Protein AF-A0A241XE44-F1 (afdb_monomer)

Mean predicted aligned error: 2.57 Å

Structure (mmCIF, N/CA/C/O backbone):
data_AF-A0A241XE44-F1
#
_entry.id   AF-A0A241XE44-F1
#
loop_
_atom_site.group_PDB
_atom_site.id
_atom_site.type_symbol
_atom_site.label_atom_id
_atom_site.label_alt_id
_atom_site.label_comp_id
_atom_site.label_asym_id
_atom_site.label_entity_id
_atom_site.label_seq_id
_atom_site.pdbx_PDB_ins_code
_atom_site.Cartn_x
_atom_site.Cartn_y
_atom_site.Cartn_z
_atom_site.occupancy
_atom_site.B_iso_or_equiv
_atom_site.auth_seq_id
_atom_site.auth_comp_id
_atom_site.auth_asym_id
_atom_site.auth_atom_id
_atom_site.pdbx_PDB_model_num
ATOM 1 N N . MET A 1 1 ? 8.774 -11.063 -5.201 1.00 90.69 1 MET A N 1
ATOM 2 C CA . MET A 1 1 ? 9.054 -9.747 -4.585 1.00 90.69 1 MET A CA 1
ATOM 3 C C . MET A 1 1 ? 8.080 -9.528 -3.440 1.00 90.69 1 MET A C 1
ATOM 5 O O . MET A 1 1 ? 6.896 -9.813 -3.606 1.00 90.69 1 MET A O 1
ATOM 9 N N . THR A 1 2 ? 8.557 -9.069 -2.284 1.00 95.88 2 THR A N 1
ATOM 10 C CA . THR A 1 2 ? 7.687 -8.692 -1.159 1.00 95.88 2 THR A CA 1
ATOM 11 C C . THR A 1 2 ? 7.229 -7.231 -1.287 1.00 95.88 2 THR A C 1
ATOM 13 O O . THR A 1 2 ? 7.924 -6.427 -1.911 1.00 95.88 2 THR A O 1
ATOM 16 N N . PRO A 1 3 ? 6.101 -6.838 -0.667 1.00 97.19 3 PRO A N 1
ATOM 17 C CA . PRO A 1 3 ? 5.688 -5.438 -0.570 1.00 97.19 3 PRO A CA 1
ATOM 18 C C . PRO A 1 3 ? 6.765 -4.525 0.030 1.00 97.19 3 PRO A C 1
ATOM 20 O O . PRO A 1 3 ? 6.902 -3.383 -0.390 1.00 97.19 3 PRO A O 1
ATOM 23 N N . GLN A 1 4 ? 7.559 -5.030 0.984 1.00 98.00 4 GLN A N 1
ATOM 24 C CA . GLN A 1 4 ? 8.669 -4.275 1.571 1.00 98.00 4 GLN A CA 1
ATOM 25 C C . GLN A 1 4 ? 9.759 -3.978 0.536 1.00 98.00 4 GLN A C 1
ATOM 27 O O . GLN A 1 4 ? 10.198 -2.838 0.441 1.00 98.00 4 GLN A O 1
ATOM 32 N N . GLN A 1 5 ? 10.164 -4.980 -0.251 1.00 97.44 5 GLN A N 1
ATOM 33 C CA . GLN A 1 5 ? 11.144 -4.798 -1.325 1.00 97.44 5 GLN A CA 1
ATOM 34 C C . GLN A 1 5 ? 10.646 -3.796 -2.367 1.00 97.44 5 GLN A C 1
ATOM 36 O O . GLN A 1 5 ? 11.376 -2.879 -2.717 1.00 97.44 5 GLN A O 1
ATOM 41 N N . LEU A 1 6 ? 9.386 -3.921 -2.793 1.00 97.38 6 LEU A N 1
ATOM 42 C CA . LEU A 1 6 ? 8.779 -2.995 -3.748 1.00 97.38 6 LEU A CA 1
ATOM 43 C C . LEU A 1 6 ? 8.762 -1.547 -3.232 1.00 97.38 6 LEU A C 1
ATOM 45 O O . LEU A 1 6 ? 9.022 -0.612 -3.984 1.00 97.38 6 LEU A O 1
ATOM 49 N N . THR A 1 7 ? 8.459 -1.350 -1.949 1.00 98.38 7 THR A N 1
ATOM 50 C CA . THR A 1 7 ? 8.463 -0.019 -1.334 1.00 98.38 7 THR A CA 1
ATOM 51 C C . THR A 1 7 ? 9.850 0.607 -1.323 1.00 98.38 7 THR A C 1
ATOM 53 O O . THR A 1 7 ? 9.974 1.782 -1.661 1.00 98.38 7 THR A O 1
ATOM 56 N N . GLU A 1 8 ? 10.885 -0.146 -0.944 1.00 98.06 8 GLU A N 1
ATOM 57 C CA . GLU A 1 8 ? 12.253 0.384 -0.944 1.00 98.06 8 GLU A CA 1
ATOM 58 C C . GLU A 1 8 ? 12.763 0.632 -2.371 1.00 98.06 8 GLU A C 1
ATOM 60 O O . GLU A 1 8 ? 13.385 1.664 -2.604 1.00 98.06 8 GLU A O 1
ATOM 65 N N . GLU A 1 9 ? 12.414 -0.227 -3.335 1.00 97.38 9 GLU A N 1
ATOM 66 C CA . GLU A 1 9 ? 12.707 -0.013 -4.759 1.00 97.38 9 GLU A CA 1
ATOM 67 C C . GLU A 1 9 ? 12.075 1.290 -5.268 1.00 97.38 9 GLU A C 1
ATOM 69 O O . GLU A 1 9 ? 12.746 2.114 -5.882 1.00 97.38 9 GLU A O 1
ATOM 74 N N . TYR A 1 10 ? 10.796 1.533 -4.953 1.00 98.06 10 TYR A N 1
ATOM 75 C CA . TYR A 1 10 ? 10.114 2.772 -5.332 1.00 98.06 10 TYR A CA 1
ATOM 76 C C . TYR A 1 10 ? 10.751 4.011 -4.685 1.00 98.06 10 TYR A C 1
ATOM 78 O O . TYR A 1 10 ? 10.945 5.024 -5.357 1.00 98.06 10 TYR A O 1
ATOM 86 N N . ILE A 1 11 ? 11.081 3.934 -3.388 1.00 98.38 11 ILE A N 1
ATOM 87 C CA . ILE A 1 11 ? 11.753 5.014 -2.647 1.00 98.38 11 ILE A CA 1
ATOM 88 C C . ILE A 1 11 ? 13.106 5.344 -3.278 1.00 98.38 11 ILE A C 1
ATOM 90 O O . ILE A 1 11 ? 13.406 6.524 -3.451 1.00 98.38 11 ILE A O 1
ATOM 94 N N . PHE A 1 12 ? 13.888 4.318 -3.621 1.00 97.44 12 PHE A N 1
ATOM 95 C CA . PHE A 1 12 ? 15.193 4.460 -4.256 1.00 97.44 12 PHE A CA 1
ATOM 96 C C . PHE A 1 12 ? 15.074 5.064 -5.659 1.00 97.44 12 PHE A C 1
ATOM 98 O O . PHE A 1 12 ? 15.700 6.082 -5.938 1.00 97.44 12 PHE A O 1
ATOM 105 N N . ALA A 1 13 ? 14.215 4.499 -6.512 1.00 97.25 13 ALA A N 1
ATOM 106 C CA . ALA A 1 13 ? 14.045 4.940 -7.895 1.00 97.25 13 ALA A CA 1
ATOM 107 C C . ALA A 1 13 ? 13.574 6.401 -8.021 1.00 97.25 13 ALA A C 1
ATOM 109 O O . ALA A 1 13 ? 13.870 7.059 -9.015 1.00 97.25 13 ALA A O 1
ATOM 110 N N . HIS A 1 14 ? 12.850 6.913 -7.022 1.00 96.88 14 HIS A N 1
ATOM 111 C CA . HIS A 1 14 ? 12.293 8.270 -7.025 1.00 96.88 14 HIS A CA 1
ATOM 112 C C . HIS A 1 14 ? 13.022 9.243 -6.087 1.00 96.88 14 HIS A C 1
ATOM 114 O O . HIS A 1 14 ? 12.541 10.363 -5.911 1.00 96.88 14 HIS A O 1
ATOM 120 N N . ASP A 1 15 ? 14.126 8.819 -5.460 1.00 96.00 15 ASP A N 1
ATOM 121 C CA . ASP A 1 15 ? 14.904 9.602 -4.488 1.00 96.00 15 ASP A CA 1
ATOM 122 C C . ASP A 1 15 ? 14.019 10.317 -3.442 1.00 96.00 15 ASP A C 1
ATOM 124 O O . ASP A 1 15 ? 14.076 11.530 -3.212 1.00 96.00 15 ASP A O 1
ATOM 128 N N . LEU A 1 16 ? 13.085 9.568 -2.836 1.00 96.25 16 LEU A N 1
ATOM 129 C CA . LEU A 1 16 ? 12.117 10.174 -1.925 1.00 96.25 16 LEU A CA 1
ATOM 130 C C . LEU A 1 16 ? 12.786 10.648 -0.635 1.00 96.25 16 LEU A C 1
ATOM 132 O O . LEU A 1 16 ? 13.391 9.870 0.101 1.00 96.25 16 LEU A O 1
ATOM 136 N N . ARG A 1 17 ? 12.515 11.904 -0.257 1.00 96.81 17 ARG A N 1
ATOM 137 C CA . ARG A 1 17 ?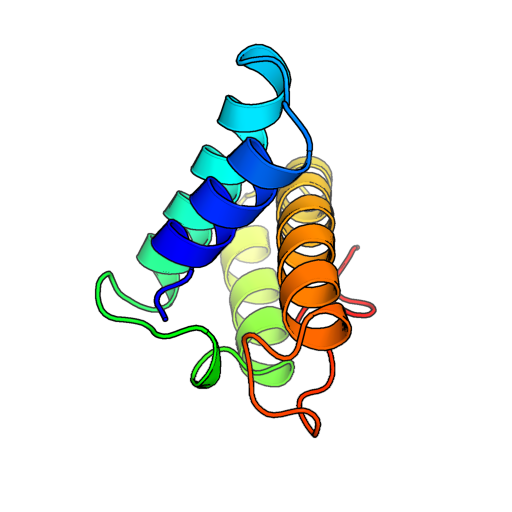 12.869 12.424 1.072 1.00 96.81 17 ARG A CA 1
ATOM 138 C C . ARG A 1 17 ? 12.366 11.501 2.188 1.00 96.81 17 ARG A C 1
ATOM 140 O O . ARG A 1 17 ? 11.229 11.018 2.155 1.00 96.81 17 ARG A O 1
ATOM 147 N N . GLU A 1 18 ? 13.153 11.387 3.253 1.00 96.62 18 GLU A N 1
ATOM 148 C CA . GLU A 1 18 ? 12.867 10.482 4.374 1.00 96.62 18 GLU A CA 1
ATOM 149 C C . GLU A 1 18 ? 11.486 10.729 5.016 1.00 96.62 18 GLU A C 1
ATOM 151 O O . GLU A 1 18 ? 10.782 9.794 5.395 1.00 96.62 18 GLU A O 1
ATOM 156 N N . ALA A 1 19 ? 11.029 11.985 5.073 1.00 96.31 19 ALA A N 1
ATOM 157 C CA . ALA A 1 19 ? 9.695 12.316 5.580 1.00 96.31 19 ALA A CA 1
ATOM 158 C C . ALA A 1 19 ? 8.559 11.660 4.769 1.00 96.31 19 ALA A C 1
ATOM 160 O O . ALA A 1 19 ? 7.566 11.222 5.348 1.00 96.31 19 ALA A O 1
ATOM 161 N N . SER A 1 20 ? 8.707 11.574 3.444 1.00 95.38 20 SER A N 1
ATOM 162 C CA . SER A 1 20 ? 7.735 10.919 2.563 1.00 95.38 20 SER A CA 1
ATOM 163 C C . SER A 1 20 ? 7.882 9.397 2.633 1.00 95.38 20 SER A C 1
ATOM 165 O O . SER A 1 20 ? 6.884 8.687 2.770 1.00 95.38 20 SER A O 1
ATOM 167 N N . ALA A 1 21 ? 9.123 8.896 2.618 1.00 98.25 21 ALA A N 1
ATOM 168 C CA . ALA A 1 21 ? 9.438 7.470 2.704 1.00 98.25 21 ALA A CA 1
ATOM 169 C C . ALA A 1 21 ? 8.825 6.805 3.951 1.00 98.25 21 ALA A C 1
ATOM 171 O O . ALA A 1 21 ? 8.267 5.708 3.869 1.00 98.25 21 ALA A O 1
ATOM 172 N N . LYS A 1 22 ? 8.816 7.501 5.097 1.00 98.31 22 LYS A N 1
ATOM 173 C CA . LYS A 1 22 ? 8.171 7.025 6.335 1.00 98.31 22 LYS A CA 1
ATOM 174 C C . LYS A 1 22 ? 6.703 6.642 6.150 1.00 98.31 22 LYS A C 1
ATOM 176 O O . LYS A 1 22 ? 6.258 5.660 6.744 1.00 98.31 22 LYS A O 1
ATOM 181 N N . ILE A 1 23 ? 5.949 7.376 5.331 1.00 97.75 23 ILE A N 1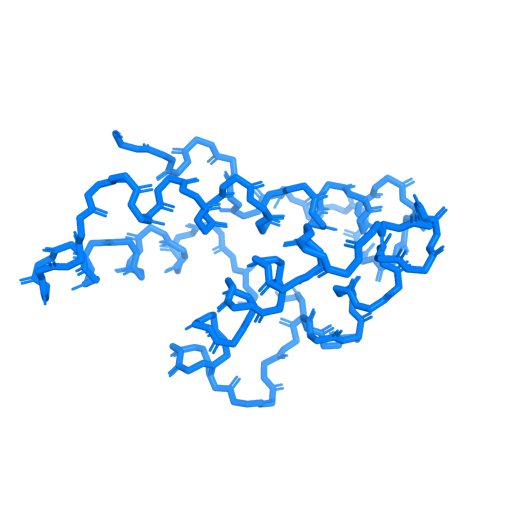
ATOM 182 C CA . ILE A 1 23 ? 4.520 7.107 5.119 1.00 97.75 23 ILE A CA 1
ATOM 183 C C . ILE A 1 23 ? 4.334 5.861 4.242 1.00 97.75 23 ILE A C 1
ATOM 185 O O . ILE A 1 23 ? 3.508 5.008 4.573 1.00 97.75 23 ILE A O 1
ATOM 189 N N . TYR A 1 24 ? 5.147 5.702 3.192 1.00 98.56 24 TYR A N 1
ATOM 190 C CA . TYR A 1 24 ? 5.172 4.485 2.370 1.00 98.56 24 TYR A CA 1
ATOM 191 C C . TYR A 1 24 ? 5.512 3.241 3.202 1.00 98.56 24 TYR A C 1
ATOM 193 O O . TYR A 1 24 ? 4.785 2.243 3.164 1.00 98.56 24 TYR A O 1
ATOM 201 N N . ARG A 1 25 ? 6.560 3.318 4.031 1.00 98.62 25 ARG A N 1
ATOM 202 C CA . ARG A 1 25 ? 6.955 2.235 4.946 1.00 98.62 25 ARG A CA 1
ATOM 203 C C . ARG A 1 25 ? 5.858 1.919 5.963 1.00 98.62 25 ARG A C 1
ATOM 205 O O . ARG A 1 25 ? 5.561 0.751 6.200 1.00 98.62 25 ARG A O 1
ATOM 212 N N . ALA A 1 26 ? 5.201 2.934 6.526 1.00 98.44 26 ALA A N 1
ATOM 213 C CA . ALA A 1 26 ? 4.093 2.736 7.461 1.00 98.44 26 ALA A CA 1
ATOM 214 C C . ALA A 1 26 ? 2.886 2.043 6.804 1.00 98.44 26 ALA A C 1
ATOM 216 O O . ALA A 1 26 ? 2.331 1.108 7.386 1.00 98.44 26 ALA A O 1
ATOM 217 N N . ALA A 1 27 ? 2.506 2.454 5.590 1.00 98.38 27 ALA A N 1
ATOM 218 C CA . ALA A 1 27 ? 1.431 1.815 4.832 1.00 98.38 27 ALA A CA 1
ATOM 219 C C . ALA A 1 27 ? 1.765 0.348 4.501 1.00 98.38 27 ALA A C 1
ATOM 221 O O . ALA A 1 27 ? 0.932 -0.539 4.689 1.00 98.38 27 ALA A O 1
ATOM 222 N N . THR A 1 28 ? 3.008 0.081 4.097 1.00 98.62 28 THR A N 1
ATOM 223 C CA . THR A 1 28 ? 3.513 -1.271 3.797 1.00 98.62 28 THR A CA 1
ATOM 224 C C . THR A 1 28 ? 3.530 -2.159 5.036 1.00 98.62 28 THR A C 1
ATOM 226 O O . THR A 1 28 ? 3.070 -3.298 5.002 1.00 98.62 28 THR A O 1
ATOM 229 N N . LYS A 1 29 ? 3.974 -1.624 6.177 1.00 98.56 29 LYS A N 1
ATOM 230 C CA . LYS A 1 29 ? 3.938 -2.330 7.460 1.00 98.56 29 LYS A CA 1
ATOM 231 C C . LYS A 1 29 ? 2.509 -2.685 7.872 1.00 98.56 29 LYS A C 1
ATOM 233 O O . LYS A 1 29 ? 2.272 -3.783 8.372 1.00 98.56 29 LYS A O 1
ATOM 238 N N . ALA A 1 30 ? 1.553 -1.778 7.667 1.00 98.25 30 ALA A N 1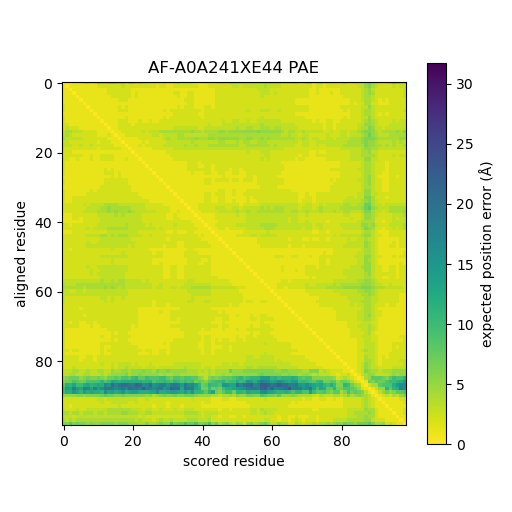
AT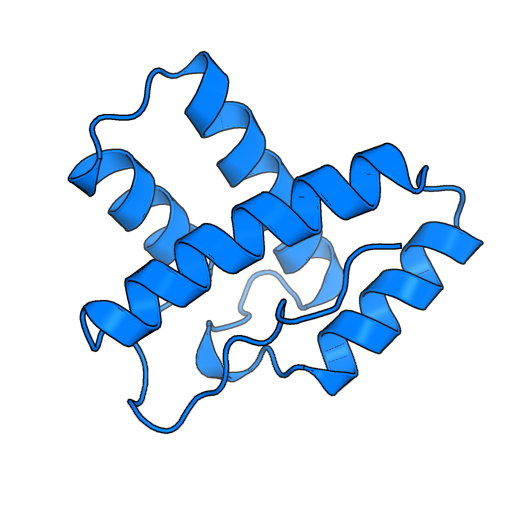OM 239 C CA . ALA A 1 30 ? 0.144 -2.047 7.943 1.00 98.25 30 ALA A CA 1
ATOM 240 C C . ALA A 1 30 ? -0.414 -3.160 7.038 1.00 98.25 30 ALA A C 1
ATOM 242 O O . ALA A 1 30 ? -1.148 -4.020 7.526 1.00 98.25 30 ALA A O 1
ATOM 243 N N . LEU A 1 31 ? -0.017 -3.178 5.761 1.00 98.50 31 LEU A N 1
ATOM 244 C CA . LEU A 1 31 ? -0.351 -4.241 4.813 1.00 98.50 31 LEU A CA 1
ATOM 245 C C . LEU A 1 31 ? 0.196 -5.591 5.283 1.00 98.50 31 LEU A C 1
ATOM 247 O O . LEU A 1 31 ? -0.572 -6.534 5.443 1.00 98.50 31 LEU A O 1
ATOM 251 N N . LEU A 1 32 ? 1.491 -5.684 5.588 1.00 98.25 32 LEU A N 1
ATOM 252 C CA . LEU A 1 32 ? 2.119 -6.938 6.026 1.00 98.25 32 LEU A CA 1
ATOM 253 C C . LEU A 1 32 ? 1.579 -7.427 7.376 1.00 98.25 32 LEU A C 1
ATOM 255 O O . LEU A 1 32 ? 1.482 -8.627 7.608 1.00 98.25 32 LEU A O 1
ATOM 259 N N . LYS A 1 33 ? 1.144 -6.521 8.259 1.00 98.00 33 LYS A N 1
ATOM 260 C CA . LYS A 1 33 ? 0.430 -6.905 9.487 1.00 98.00 33 LYS A CA 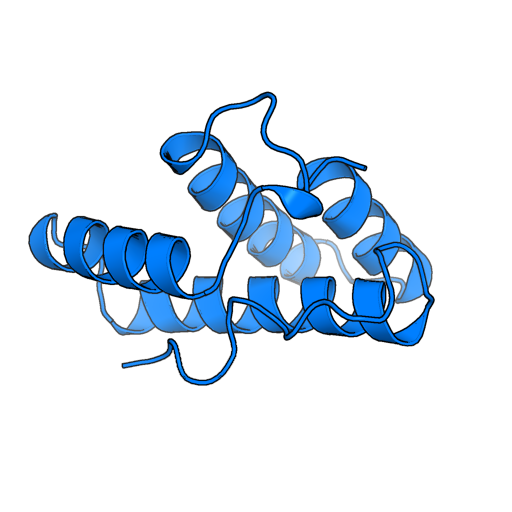1
ATOM 261 C C . LYS A 1 33 ? -0.915 -7.583 9.190 1.00 98.00 33 LYS A C 1
ATOM 263 O O . LYS A 1 33 ? -1.367 -8.395 9.992 1.00 98.00 33 LYS A O 1
ATOM 268 N N . HIS A 1 34 ? -1.573 -7.228 8.087 1.00 97.75 34 HIS A N 1
ATOM 269 C CA . HIS A 1 34 ? -2.848 -7.820 7.688 1.00 97.75 34 HIS A CA 1
ATOM 270 C C . HIS A 1 34 ? -2.677 -9.114 6.887 1.00 97.75 34 HIS A C 1
ATOM 272 O O . HIS A 1 34 ? -3.314 -10.109 7.216 1.00 97.75 34 HIS A O 1
ATOM 278 N N . PHE A 1 35 ? -1.838 -9.085 5.851 1.00 96.94 35 PHE A N 1
ATOM 279 C CA . PHE A 1 35 ? -1.653 -10.185 4.900 1.00 96.94 35 PHE A CA 1
ATOM 280 C C . PHE A 1 35 ? -0.610 -11.216 5.346 1.00 96.94 35 PHE A C 1
ATOM 282 O O . PHE A 1 35 ? -0.568 -12.317 4.811 1.00 96.94 35 PHE A O 1
ATOM 289 N N . GLY A 1 36 ? 0.210 -10.875 6.340 1.00 97.50 36 GLY A N 1
ATOM 290 C CA . GLY A 1 36 ? 1.301 -11.704 6.833 1.00 97.50 36 GLY A CA 1
ATOM 291 C C . GLY A 1 36 ? 2.675 -11.170 6.406 1.00 97.50 36 GLY A C 1
ATOM 292 O O . GLY A 1 36 ? 2.807 -10.534 5.358 1.00 97.50 36 GLY A O 1
ATOM 293 N N . PRO A 1 37 ? 3.725 -11.423 7.208 1.00 95.62 37 PRO A N 1
ATOM 294 C CA . PRO A 1 37 ? 5.070 -10.905 6.950 1.00 95.62 37 PRO A CA 1
ATOM 295 C C . PRO A 1 37 ? 5.732 -11.523 5.711 1.00 95.62 37 PRO A C 1
ATOM 297 O O . PRO A 1 37 ? 6.664 -10.939 5.168 1.00 95.62 37 PRO A O 1
ATOM 300 N N . THR A 1 38 ? 5.256 -12.687 5.267 1.00 95.19 38 THR A N 1
ATOM 301 C CA . THR A 1 38 ? 5.759 -13.414 4.094 1.00 95.19 38 THR A CA 1
ATOM 302 C C . THR A 1 38 ? 4.948 -13.147 2.829 1.00 95.19 38 THR A C 1
ATOM 304 O O . THR A 1 38 ? 5.254 -13.739 1.799 1.00 95.19 38 THR A O 1
ATOM 307 N N . ALA A 1 39 ? 3.928 -12.283 2.896 1.00 95.44 39 ALA A N 1
ATOM 308 C CA . ALA A 1 39 ? 3.089 -11.979 1.748 1.00 95.44 39 ALA A CA 1
ATOM 309 C C . ALA A 1 39 ? 3.924 -11.405 0.596 1.00 95.44 39 ALA A C 1
ATOM 311 O O . ALA A 1 39 ? 4.806 -10.558 0.776 1.00 95.44 39 ALA A O 1
ATOM 312 N N . THR A 1 40 ? 3.611 -11.858 -0.603 1.00 94.75 40 THR A N 1
ATOM 313 C CA . THR A 1 40 ? 4.180 -11.399 -1.862 1.00 94.75 40 THR A CA 1
ATOM 314 C C . THR A 1 40 ? 3.258 -10.381 -2.520 1.00 94.75 40 THR A C 1
ATOM 316 O O . THR A 1 40 ? 2.078 -10.255 -2.193 1.00 94.75 40 THR A O 1
ATOM 319 N N . VAL A 1 41 ? 3.795 -9.626 -3.475 1.00 93.88 41 VAL A N 1
ATOM 320 C CA . VAL A 1 41 ? 3.013 -8.635 -4.229 1.00 93.88 41 VAL A CA 1
ATOM 321 C C . VAL A 1 41 ? 1.906 -9.301 -5.070 1.00 93.88 41 VAL A C 1
ATOM 323 O O . VAL A 1 41 ? 0.856 -8.701 -5.301 1.00 93.88 41 VAL A O 1
ATOM 326 N N . GLN A 1 42 ? 2.112 -10.557 -5.477 1.00 91.19 42 GLN A N 1
ATOM 327 C CA . GLN A 1 42 ? 1.188 -11.366 -6.274 1.00 91.19 42 GLN A CA 1
ATOM 328 C C . GLN A 1 42 ? -0.024 -11.872 -5.478 1.00 91.19 42 GLN A C 1
ATOM 330 O O . GLN A 1 42 ? -1.106 -12.012 -6.040 1.00 91.19 42 GLN A O 1
ATOM 335 N N . GLU A 1 43 ? 0.134 -12.118 -4.178 1.00 92.44 43 GLU A N 1
ATOM 336 C CA . GLU A 1 43 ? -0.940 -12.623 -3.307 1.00 92.44 43 GLU A CA 1
ATOM 337 C C . GLU A 1 43 ? -1.951 -11.537 -2.905 1.00 92.44 43 GLU A C 1
ATOM 339 O O . GLU A 1 43 ? -3.038 -11.843 -2.417 1.00 92.44 43 GLU A O 1
ATOM 344 N N . VAL A 1 44 ? -1.615 -10.259 -3.106 1.00 94.62 44 VAL A N 1
ATOM 345 C CA . VAL A 1 44 ? -2.498 -9.133 -2.781 1.00 94.62 44 VAL A CA 1
ATOM 346 C C . VAL A 1 44 ? -3.409 -8.833 -3.970 1.00 94.62 44 VAL A C 1
ATOM 348 O O . VAL A 1 44 ? -3.021 -8.147 -4.918 1.00 94.62 44 VAL A O 1
ATOM 351 N N . ASP A 1 45 ? -4.648 -9.314 -3.904 1.00 94.12 45 ASP A N 1
ATOM 352 C CA . ASP A 1 45 ? -5.686 -9.023 -4.896 1.00 94.12 45 ASP A CA 1
ATOM 353 C C . ASP A 1 45 ? -6.638 -7.886 -4.468 1.00 94.12 45 ASP A C 1
ATOM 355 O O . ASP A 1 45 ? -6.697 -7.457 -3.314 1.00 94.12 45 ASP A O 1
ATOM 359 N N . HIS A 1 46 ? -7.440 -7.385 -5.409 1.00 96.00 46 HIS A N 1
ATOM 360 C CA . HIS A 1 46 ? -8.365 -6.284 -5.137 1.00 96.00 46 HIS A CA 1
ATOM 361 C C . HIS A 1 46 ? -9.450 -6.628 -4.094 1.00 96.00 46 HIS A C 1
ATOM 363 O O . HIS A 1 46 ? -9.821 -5.787 -3.270 1.00 96.00 46 HIS A O 1
ATOM 369 N N . ARG A 1 47 ? -9.965 -7.865 -4.098 1.00 95.69 47 ARG A N 1
ATOM 370 C CA . ARG A 1 47 ? -11.051 -8.296 -3.201 1.00 95.69 47 ARG A CA 1
ATOM 371 C C . ARG A 1 47 ? -10.576 -8.337 -1.751 1.00 95.69 47 ARG A C 1
ATOM 373 O O . ARG A 1 47 ? -11.276 -7.865 -0.855 1.00 95.69 47 ARG A O 1
ATOM 380 N N . SER A 1 48 ? -9.388 -8.875 -1.527 1.00 96.50 48 SER A N 1
ATOM 381 C CA . SER A 1 48 ? -8.739 -8.945 -0.226 1.00 96.50 48 SER A CA 1
ATOM 382 C C . SER A 1 48 ? -8.411 -7.550 0.319 1.00 96.50 48 SER A C 1
ATOM 384 O O . SER A 1 48 ? -8.679 -7.289 1.491 1.00 96.50 48 SER A O 1
ATOM 386 N N . VAL A 1 49 ? -7.984 -6.598 -0.524 1.00 98.25 49 VAL A N 1
ATOM 387 C CA . VAL A 1 49 ? -7.809 -5.187 -0.125 1.00 98.25 49 VAL A CA 1
ATOM 388 C C . VAL A 1 49 ? -9.135 -4.546 0.305 1.00 98.25 49 VAL A C 1
ATOM 390 O O . VAL A 1 49 ? -9.170 -3.819 1.301 1.00 98.25 49 VAL A O 1
ATOM 393 N N . LEU A 1 50 ? -10.248 -4.822 -0.383 1.00 98.19 50 LEU A N 1
ATOM 394 C CA . LEU A 1 50 ? -11.574 -4.349 0.044 1.00 98.19 50 LEU A CA 1
ATOM 395 C C . LEU A 1 50 ? -12.008 -4.964 1.385 1.00 98.19 50 LEU A C 1
ATOM 397 O O . LEU A 1 50 ? -12.611 -4.271 2.211 1.00 98.19 50 LEU A O 1
ATOM 401 N N . GLY A 1 51 ? -11.680 -6.237 1.620 1.00 98.31 51 GLY A N 1
ATOM 402 C CA . GLY A 1 51 ? -11.882 -6.904 2.907 1.00 98.31 51 GLY A CA 1
ATOM 403 C C . GLY A 1 51 ? -11.051 -6.268 4.022 1.00 98.31 51 GLY A C 1
ATOM 404 O O . GLY A 1 51 ? -11.581 -5.950 5.089 1.00 98.31 51 GLY A O 1
ATOM 405 N N . TRP A 1 52 ? -9.773 -5.993 3.750 1.00 98.44 52 TRP A N 1
ATOM 406 C CA . TRP A 1 52 ? -8.881 -5.301 4.674 1.00 98.44 52 TRP A CA 1
ATOM 407 C C . TRP A 1 52 ? -9.417 -3.919 5.041 1.00 98.44 52 TRP A C 1
ATOM 409 O O . TRP A 1 52 ? -9.541 -3.610 6.226 1.00 98.44 52 TRP A O 1
ATOM 419 N N . ARG A 1 53 ? -9.810 -3.125 4.036 1.00 98.56 53 ARG A N 1
ATOM 420 C CA . ARG A 1 53 ? -10.437 -1.810 4.21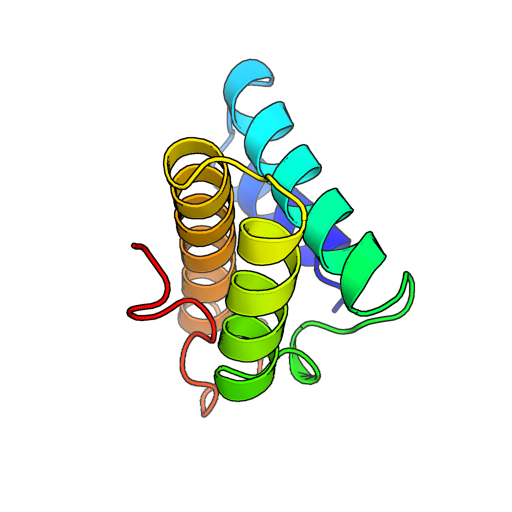0 1.00 98.56 53 ARG A CA 1
ATOM 421 C C . ARG A 1 53 ? -11.604 -1.867 5.180 1.00 98.56 53 ARG A C 1
ATOM 423 O O . ARG A 1 53 ? -11.649 -1.097 6.133 1.00 98.56 53 ARG A O 1
ATOM 430 N N . ARG A 1 54 ? -12.554 -2.770 4.923 1.00 98.44 54 ARG A N 1
ATOM 431 C CA . ARG A 1 54 ? -13.745 -2.932 5.759 1.00 98.44 54 ARG A CA 1
ATOM 432 C C . ARG A 1 54 ? -13.345 -3.222 7.205 1.00 98.44 54 ARG A C 1
ATOM 434 O O . ARG A 1 54 ? -13.761 -2.493 8.099 1.00 98.44 54 ARG A O 1
ATOM 441 N N . LYS A 1 55 ? -12.458 -4.202 7.403 1.00 98.31 55 LYS A N 1
ATOM 442 C CA . LYS A 1 55 ? -11.964 -4.605 8.723 1.00 98.31 55 LYS A CA 1
ATOM 443 C C . LYS A 1 55 ? -11.328 -3.444 9.488 1.00 98.31 55 LYS A C 1
ATOM 445 O O . LYS A 1 55 ? -11.655 -3.240 10.649 1.00 98.31 55 LYS A O 1
ATOM 450 N N . VAL A 1 56 ? -10.417 -2.680 8.878 1.00 98.06 56 VAL A N 1
ATOM 451 C CA . VAL A 1 56 ? -9.716 -1.608 9.611 1.00 98.06 56 VAL A CA 1
ATOM 452 C C . VAL A 1 56 ? -10.616 -0.421 9.929 1.00 98.06 56 VAL A C 1
ATOM 454 O O . VAL A 1 56 ? -10.450 0.180 10.986 1.00 98.06 56 VAL A O 1
ATOM 457 N N . LEU A 1 57 ? -11.578 -0.098 9.058 1.00 98.25 57 LEU A N 1
ATOM 458 C CA . LEU A 1 57 ? -12.565 0.949 9.329 1.00 98.25 57 LEU A CA 1
ATOM 459 C C . LEU A 1 57 ? -13.508 0.540 10.470 1.00 98.25 57 LEU A C 1
ATOM 461 O O . LEU A 1 57 ? -13.759 1.345 11.361 1.00 98.25 57 LEU A O 1
ATOM 465 N N . GLU A 1 58 ? -13.971 -0.715 10.488 1.00 98.25 58 GLU A N 1
ATOM 466 C CA . GLU A 1 58 ? -14.759 -1.279 11.598 1.00 98.25 58 GLU A CA 1
ATOM 467 C C . GLU A 1 58 ? -13.959 -1.304 12.916 1.00 98.25 58 GLU A C 1
ATOM 469 O O . GLU A 1 58 ? -14.523 -1.128 13.990 1.00 98.25 58 GLU A O 1
ATOM 474 N N . GLN A 1 59 ? -12.631 -1.440 12.838 1.00 97.56 59 GLN A N 1
ATOM 475 C CA . GLN A 1 59 ? -11.710 -1.367 13.981 1.00 97.56 59 GLN A CA 1
ATOM 476 C C . GLN A 1 59 ? -11.317 0.068 14.382 1.00 97.56 59 GLN A C 1
ATOM 478 O O . GLN A 1 59 ? -10.430 0.251 15.215 1.00 97.56 59 GLN A O 1
ATOM 483 N N . GLY A 1 60 ? -11.951 1.092 13.804 1.00 97.62 60 GLY A N 1
ATOM 484 C CA . GLY A 1 60 ? -11.767 2.489 14.202 1.00 97.62 60 GLY A CA 1
ATOM 485 C C . GLY A 1 60 ? -10.637 3.234 13.485 1.00 97.62 60 GLY A C 1
ATOM 486 O O . GLY A 1 60 ? -10.337 4.374 13.845 1.00 97.62 60 GLY A O 1
ATOM 487 N N . LEU A 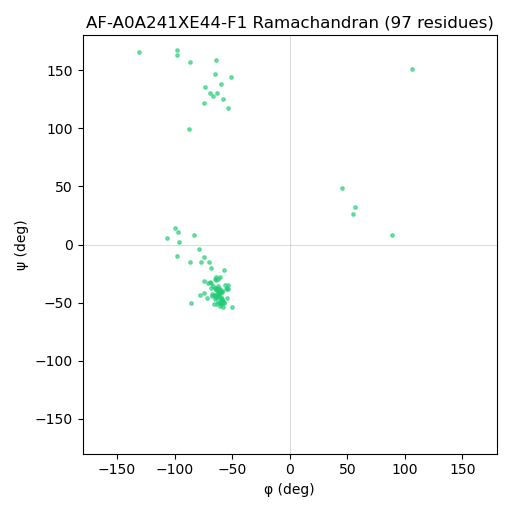1 61 ? -10.015 2.654 12.451 1.00 98.06 61 LEU A N 1
ATOM 488 C CA . LEU A 1 61 ? -9.107 3.414 11.592 1.00 98.06 61 LEU A CA 1
ATOM 489 C C . LEU A 1 61 ? -9.895 4.527 10.887 1.00 98.06 61 LEU A C 1
ATOM 491 O O . LEU A 1 61 ? -10.925 4.280 10.262 1.00 98.06 61 LEU A O 1
ATOM 495 N N . SER A 1 62 ? -9.395 5.762 10.939 1.00 98.31 62 SER A N 1
ATOM 496 C CA . SER A 1 62 ? -10.058 6.867 10.244 1.00 98.31 62 SER A CA 1
ATOM 497 C C . SER A 1 62 ? -10.039 6.667 8.720 1.00 98.31 62 SER A C 1
ATOM 499 O O . SER A 1 62 ? -9.053 6.180 8.155 1.00 98.31 62 SER A O 1
ATOM 501 N N . LYS A 1 63 ? -11.090 7.133 8.029 1.00 98.25 63 LYS A N 1
ATOM 502 C CA . LYS A 1 63 ? -11.139 7.162 6.552 1.00 98.25 63 LYS A CA 1
ATOM 503 C C . LYS A 1 63 ? -9.930 7.884 5.955 1.00 98.25 63 LYS A C 1
ATOM 505 O O . LYS A 1 63 ? -9.368 7.432 4.965 1.00 98.25 63 LYS A O 1
ATOM 510 N N . ARG A 1 64 ? -9.484 8.973 6.597 1.00 98.31 64 ARG A N 1
ATOM 511 C CA . ARG A 1 64 ? -8.286 9.720 6.191 1.00 98.31 64 ARG A CA 1
ATOM 512 C C . ARG A 1 64 ? -7.044 8.829 6.222 1.00 98.31 64 ARG A C 1
ATOM 514 O O . ARG A 1 64 ? -6.325 8.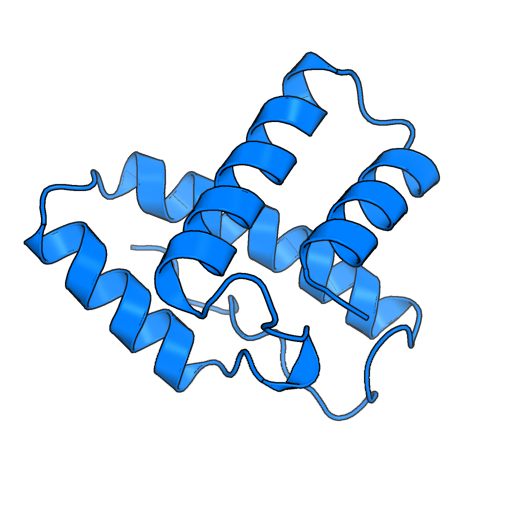775 5.232 1.00 98.31 64 ARG A O 1
ATOM 521 N N . SER A 1 65 ? -6.812 8.114 7.322 1.00 97.56 65 SER A N 1
ATOM 522 C CA . SER A 1 65 ? -5.667 7.204 7.457 1.00 97.56 65 SER A CA 1
ATOM 523 C C . SER A 1 65 ? -5.722 6.076 6.428 1.00 97.56 65 SER A C 1
ATOM 525 O O . SER A 1 65 ? -4.713 5.779 5.793 1.00 97.56 65 SER A O 1
ATOM 527 N N . TRP A 1 66 ? -6.906 5.494 6.210 1.00 98.50 66 TRP A N 1
ATOM 528 C CA . TRP A 1 66 ? -7.102 4.503 5.154 1.00 98.50 66 TRP A CA 1
ATOM 529 C C . TRP A 1 66 ? -6.765 5.066 3.769 1.00 98.50 66 TRP A C 1
ATOM 531 O O . TRP A 1 66 ? -6.014 4.443 3.023 1.00 98.50 66 TRP A O 1
ATOM 541 N N . ASN A 1 67 ? -7.268 6.255 3.431 1.00 98.56 67 ASN A N 1
ATOM 542 C CA . ASN A 1 67 ? -6.999 6.887 2.143 1.00 98.56 67 ASN A CA 1
ATOM 543 C C . ASN A 1 67 ? -5.507 7.164 1.957 1.00 98.56 67 ASN A C 1
ATOM 545 O O . ASN A 1 67 ? -4.987 6.938 0.867 1.00 98.56 67 ASN A O 1
ATOM 549 N N . THR A 1 68 ? -4.800 7.568 3.016 1.00 98.19 68 THR A N 1
ATOM 550 C CA . THR A 1 68 ? -3.339 7.681 2.995 1.00 98.19 68 THR A CA 1
ATOM 551 C C . THR A 1 68 ? -2.696 6.345 2.635 1.00 98.19 68 THR A C 1
ATOM 553 O O . THR A 1 68 ? -1.940 6.297 1.667 1.00 98.19 68 THR A O 1
ATOM 556 N N . TYR A 1 69 ? -3.020 5.255 3.336 1.00 98.19 69 TYR A N 1
ATOM 557 C CA . TYR A 1 69 ? -2.443 3.939 3.035 1.00 98.19 69 TYR A CA 1
ATOM 558 C C . TYR A 1 69 ? -2.778 3.480 1.618 1.00 98.19 69 TYR A C 1
ATOM 560 O O . TYR A 1 69 ? -1.882 3.138 0.851 1.00 98.19 69 TYR A O 1
ATOM 568 N N . SER A 1 70 ? -4.053 3.547 1.242 1.00 98.38 70 SER A N 1
ATOM 569 C CA . SER A 1 70 ? -4.533 3.153 -0.078 1.00 98.38 70 SER A CA 1
ATOM 570 C C . SER A 1 70 ? -3.872 3.952 -1.199 1.00 98.38 70 SER A C 1
ATOM 572 O O . SER A 1 70 ? -3.554 3.362 -2.224 1.00 98.38 70 SER A O 1
ATOM 574 N N . ASN A 1 71 ? -3.657 5.261 -1.032 1.00 98.50 71 ASN A N 1
ATOM 575 C CA . ASN A 1 71 ? -2.967 6.085 -2.024 1.00 98.50 71 ASN A CA 1
ATOM 576 C C . ASN A 1 71 ? -1.517 5.635 -2.214 1.00 98.50 71 ASN A C 1
ATOM 578 O O . ASN A 1 71 ? -1.116 5.377 -3.342 1.00 98.50 71 ASN A O 1
ATOM 582 N N . HIS A 1 72 ? -0.760 5.499 -1.123 1.00 98.50 72 HIS A N 1
ATOM 583 C CA . HIS A 1 72 ? 0.663 5.153 -1.184 1.00 98.50 72 HIS A CA 1
ATOM 584 C C . HIS A 1 72 ? 0.873 3.742 -1.743 1.00 98.50 72 HIS A C 1
ATOM 586 O O . HIS A 1 72 ? 1.705 3.538 -2.623 1.00 98.50 72 HIS A O 1
ATOM 592 N N . LEU A 1 73 ? 0.068 2.778 -1.292 1.00 98.44 73 LEU A N 1
ATOM 593 C CA . LEU A 1 73 ? 0.132 1.403 -1.783 1.00 98.44 73 LEU A CA 1
ATOM 594 C C . LEU A 1 73 ? -0.299 1.301 -3.251 1.00 98.44 73 LEU A C 1
ATOM 596 O O . LEU A 1 73 ? 0.309 0.562 -4.018 1.00 98.44 73 LEU A O 1
ATOM 600 N N . ARG A 1 74 ? -1.286 2.094 -3.690 1.00 98.12 74 ARG A N 1
ATOM 601 C CA . ARG A 1 74 ? -1.623 2.175 -5.117 1.00 98.12 74 ARG A CA 1
ATOM 602 C C . ARG A 1 74 ? -0.457 2.696 -5.938 1.00 98.12 74 ARG A C 1
ATOM 604 O O . ARG A 1 74 ? -0.219 2.148 -7.005 1.00 98.12 74 ARG A O 1
ATOM 611 N N . THR A 1 75 ? 0.243 3.724 -5.467 1.00 98.19 75 THR A N 1
ATOM 612 C CA . THR A 1 75 ? 1.383 4.294 -6.189 1.00 98.19 75 THR A CA 1
ATOM 613 C C . THR A 1 75 ? 2.478 3.251 -6.402 1.00 98.19 75 THR A C 1
ATOM 615 O O . THR A 1 75 ? 2.861 3.017 -7.543 1.00 98.19 75 THR A O 1
ATOM 618 N N . ILE A 1 76 ? 2.911 2.550 -5.348 1.00 97.62 76 ILE A N 1
ATOM 619 C CA . ILE A 1 76 ? 3.994 1.558 -5.484 1.00 97.62 76 ILE A CA 1
ATOM 620 C C . ILE A 1 76 ? 3.567 0.326 -6.298 1.00 97.62 76 ILE A C 1
ATOM 622 O O . ILE A 1 76 ? 4.371 -0.209 -7.051 1.00 97.62 76 ILE A O 1
ATOM 626 N N . TRP A 1 77 ? 2.298 -0.105 -6.223 1.00 96.75 77 TRP A N 1
ATOM 627 C CA . TRP A 1 77 ? 1.792 -1.162 -7.113 1.00 96.75 77 TRP A CA 1
ATOM 628 C C . TRP A 1 77 ? 1.688 -0.689 -8.565 1.00 96.75 77 TRP A C 1
ATOM 630 O O . TRP A 1 77 ? 1.862 -1.491 -9.473 1.00 96.75 77 TRP A O 1
ATOM 640 N N . GLY A 1 78 ? 1.392 0.594 -8.793 1.00 96.06 78 GLY A N 1
ATOM 641 C CA . GLY A 1 78 ? 1.388 1.191 -10.128 1.00 96.06 78 GLY A CA 1
ATOM 642 C C . GLY A 1 78 ? 2.779 1.143 -10.746 1.00 96.06 78 GLY A C 1
ATOM 643 O O . GLY A 1 78 ? 2.927 0.599 -11.832 1.00 96.06 78 GLY A O 1
ATOM 644 N N . TYR A 1 79 ? 3.783 1.586 -9.987 1.00 96.25 79 TYR A N 1
ATOM 645 C CA . TYR A 1 79 ? 5.194 1.468 -10.352 1.00 96.25 79 TYR A CA 1
ATOM 646 C C . TYR A 1 79 ? 5.592 0.018 -10.667 1.00 96.25 79 TYR A C 1
ATOM 648 O O . TYR A 1 79 ? 6.198 -0.245 -11.699 1.00 96.25 79 TYR A O 1
ATOM 656 N N . ALA A 1 80 ? 5.192 -0.945 -9.829 1.00 94.44 80 ALA A N 1
ATOM 657 C CA . ALA A 1 80 ? 5.504 -2.354 -10.068 1.00 94.44 80 ALA A CA 1
ATOM 658 C C . ALA A 1 80 ? 4.957 -2.876 -11.404 1.00 94.44 80 ALA A C 1
ATOM 660 O O . ALA A 1 80 ? 5.625 -3.661 -12.070 1.00 94.44 80 ALA A O 1
ATOM 661 N N . ILE A 1 81 ? 3.734 -2.473 -11.762 1.00 93.44 81 ILE A N 1
ATOM 662 C CA . ILE A 1 81 ? 3.078 -2.881 -13.009 1.00 93.44 81 ILE A CA 1
ATOM 663 C C . ILE A 1 81 ? 3.746 -2.197 -14.206 1.00 93.44 81 ILE A C 1
ATOM 665 O O . ILE A 1 81 ? 4.046 -2.867 -15.184 1.00 93.44 81 ILE A O 1
ATOM 669 N N . GLU A 1 82 ? 4.002 -0.891 -14.114 1.00 93.69 82 GLU A N 1
ATOM 670 C CA . GLU A 1 82 ? 4.623 -0.089 -15.178 1.00 93.69 82 GLU A CA 1
ATOM 671 C C . GLU A 1 82 ? 6.041 -0.559 -15.528 1.00 93.69 82 GLU A C 1
ATOM 673 O O . GLU A 1 82 ? 6.421 -0.546 -16.694 1.00 93.69 82 GLU A O 1
ATOM 678 N N . HIS A 1 83 ? 6.800 -1.019 -14.532 1.00 92.38 83 HIS A N 1
ATOM 679 C CA . HIS A 1 83 ? 8.172 -1.505 -14.696 1.00 92.38 83 HIS A CA 1
ATOM 680 C C . HIS A 1 83 ? 8.282 -3.038 -14.765 1.00 92.38 83 HIS A C 1
ATOM 682 O O . HIS A 1 83 ? 9.372 -3.578 -14.592 1.00 92.38 83 HIS A O 1
ATOM 688 N N . GLU A 1 84 ? 7.167 -3.750 -14.971 1.00 88.69 84 GLU A N 1
ATOM 689 C CA . GLU A 1 84 ? 7.126 -5.217 -15.112 1.00 88.69 84 GLU A CA 1
ATOM 690 C C . GLU A 1 84 ? 7.771 -5.995 -13.938 1.00 88.69 84 GLU A C 1
ATOM 692 O O . GLU A 1 84 ? 8.195 -7.143 -14.071 1.00 88.69 84 GLU A O 1
ATOM 697 N N . LEU A 1 85 ? 7.802 -5.400 -12.739 1.00 87.62 85 LEU A N 1
ATOM 698 C CA . LEU A 1 85 ? 8.302 -6.036 -11.509 1.00 87.62 85 LEU A CA 1
ATOM 699 C C . LEU A 1 85 ? 7.320 -7.085 -10.953 1.00 87.62 85 LEU A C 1
ATOM 701 O O . LEU A 1 85 ? 7.627 -7.843 -10.025 1.00 87.62 85 LEU A O 1
ATOM 705 N N . VAL A 1 86 ? 6.107 -7.102 -11.503 1.00 82.19 86 VAL A N 1
ATOM 706 C CA . VAL A 1 86 ? 5.044 -8.075 -11.259 1.00 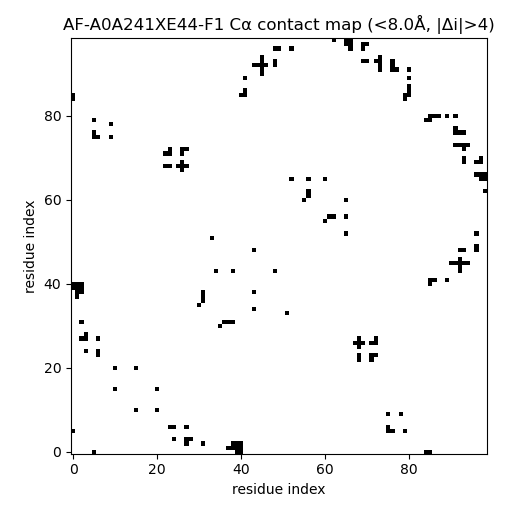82.19 86 VAL A CA 1
ATOM 707 C C . VAL A 1 86 ? 4.487 -8.562 -12.589 1.00 82.19 86 VAL A C 1
ATOM 709 O O . VAL A 1 86 ? 4.705 -7.952 -13.632 1.00 82.19 86 VAL A O 1
ATOM 712 N N . THR A 1 87 ? 3.732 -9.659 -12.564 1.00 78.06 87 THR A N 1
ATOM 713 C CA . THR A 1 87 ? 3.106 -10.191 -13.774 1.00 78.06 87 THR A CA 1
ATOM 714 C C . THR A 1 87 ? 2.200 -9.134 -14.412 1.00 78.06 87 THR A C 1
ATOM 716 O O . THR A 1 87 ? 1.281 -8.627 -13.768 1.00 78.06 87 THR A O 1
ATOM 719 N N . HIS A 1 88 ? 2.439 -8.843 -15.692 1.00 60.38 88 HIS A N 1
ATOM 720 C CA . HIS A 1 88 ? 1.844 -7.723 -16.433 1.00 60.38 88 HIS A CA 1
ATOM 721 C C . HIS A 1 88 ? 0.298 -7.726 -16.455 1.00 60.38 88 HIS A C 1
ATOM 723 O O . HIS A 1 88 ? -0.338 -6.690 -16.623 1.00 60.38 88 HIS A O 1
ATOM 729 N N . SER A 1 89 ? -0.331 -8.887 -16.239 1.00 60.38 89 SER A N 1
ATOM 730 C CA . SER A 1 89 ? -1.788 -9.047 -16.181 1.00 60.38 89 SER A CA 1
ATOM 731 C C . SER A 1 89 ? -2.428 -8.619 -14.851 1.00 60.38 89 SER A C 1
ATOM 733 O O . SER A 1 89 ? -3.654 -8.677 -14.725 1.00 60.38 89 SER A O 1
ATOM 735 N N . GLN A 1 90 ? -1.651 -8.223 -13.835 1.00 72.69 90 GLN A N 1
ATOM 736 C CA . GLN A 1 90 ? -2.212 -7.773 -12.560 1.00 72.69 90 GLN A CA 1
ATOM 737 C C . GLN A 1 90 ? -2.823 -6.373 -12.675 1.00 72.69 90 GLN A C 1
ATOM 739 O O . GLN A 1 90 ? -2.155 -5.380 -12.944 1.00 72.69 90 GLN A O 1
ATOM 744 N N . VAL A 1 91 ? -4.114 -6.275 -12.361 1.00 86.25 91 VAL A N 1
ATOM 745 C CA . VAL A 1 91 ? -4.759 -4.991 -12.074 1.00 86.25 91 VAL A CA 1
ATOM 746 C C . VAL A 1 91 ? -4.298 -4.511 -10.699 1.00 86.25 91 VAL A C 1
ATOM 748 O O . VAL A 1 91 ? -4.305 -5.280 -9.740 1.00 86.25 91 VAL A O 1
ATOM 751 N N . ASN A 1 92 ? -3.958 -3.226 -10.579 1.00 95.19 92 ASN A N 1
ATOM 752 C CA . ASN A 1 92 ? -3.569 -2.629 -9.302 1.00 95.19 92 ASN A CA 1
ATOM 753 C C . ASN A 1 92 ? -4.644 -2.879 -8.214 1.00 95.19 92 ASN A C 1
ATOM 755 O O . ASN A 1 92 ? -5.768 -2.373 -8.345 1.00 95.19 92 ASN A O 1
ATOM 759 N N . PRO A 1 93 ? -4.324 -3.601 -7.123 1.00 96.00 93 PRO A N 1
ATOM 760 C CA . PRO A 1 93 ? -5.308 -4.035 -6.133 1.00 96.00 93 PRO A CA 1
ATOM 761 C C . PRO A 1 93 ? -5.866 -2.876 -5.290 1.00 96.00 93 PRO A C 1
ATOM 763 O O . PRO A 1 93 ? -6.932 -3.008 -4.691 1.00 96.00 93 PRO A O 1
ATOM 766 N N . PHE A 1 94 ? -5.219 -1.706 -5.306 1.00 97.50 94 PHE A N 1
ATOM 767 C CA . PHE A 1 94 ? -5.654 -0.484 -4.615 1.00 97.50 94 PHE A CA 1
ATOM 768 C C . PHE A 1 94 ? -6.424 0.493 -5.522 1.00 97.50 94 PHE A C 1
ATOM 770 O O . PHE A 1 94 ? -6.667 1.659 -5.173 1.00 97.50 94 PHE A O 1
ATOM 777 N N . ARG A 1 95 ? -6.813 0.061 -6.727 1.00 95.88 95 ARG A N 1
ATOM 778 C CA . ARG A 1 95 ? -7.667 0.856 -7.615 1.00 95.88 95 ARG A CA 1
ATOM 779 C C . ARG A 1 95 ? -9.061 1.003 -6.998 1.00 95.88 95 ARG A C 1
ATOM 781 O O . ARG A 1 95 ? -9.689 0.012 -6.666 1.00 95.88 95 ARG A O 1
ATOM 788 N N . LYS A 1 96 ? -9.574 2.235 -6.884 1.00 96.00 96 LYS A N 1
ATOM 789 C CA . LYS A 1 96 ? -10.922 2.538 -6.344 1.00 96.00 96 LYS A CA 1
ATOM 790 C C . LYS A 1 96 ? -11.181 2.001 -4.922 1.00 96.00 96 LYS A C 1
ATOM 792 O O . LYS A 1 96 ? -12.313 1.678 -4.570 1.00 96.00 96 LYS A O 1
ATOM 797 N N . THR A 1 97 ? -10.149 1.930 -4.082 1.00 96.69 97 THR A N 1
ATOM 798 C CA . THR A 1 97 ? -10.293 1.453 -2.697 1.00 96.69 97 THR A CA 1
ATOM 799 C C . THR A 1 97 ? -10.417 2.571 -1.658 1.00 96.69 97 THR A C 1
ATOM 801 O O . THR A 1 97 ? -10.771 2.276 -0.520 1.00 96.69 97 THR A O 1
ATOM 804 N N . THR A 1 98 ? -10.186 3.840 -2.006 1.00 96.19 98 THR A N 1
ATOM 805 C CA . THR A 1 98 ? -10.410 5.001 -1.117 1.00 96.19 98 THR A CA 1
ATOM 806 C C . THR A 1 98 ? -11.891 5.172 -0.742 1.00 96.19 98 THR A C 1
ATOM 808 O O . THR A 1 98 ? -12.761 4.636 -1.431 1.00 96.19 98 THR A O 1
ATOM 811 N N . VAL A 1 99 ? -12.172 5.882 0.358 1.00 92.44 99 VAL A N 1
ATOM 812 C CA . VAL A 1 99 ? -13.515 6.093 0.949 1.00 92.44 99 VAL A CA 1
ATOM 813 C C . VAL A 1 99 ? -13.768 7.559 1.256 1.00 92.44 99 VAL A C 1
ATOM 815 O O . VAL A 1 99 ? -12.805 8.236 1.680 1.00 92.44 99 VAL A O 1
#

Sequence (99 aa):
MTPQQLTEEYIFAHDLREASAKIYRAATKALLKHFGPTATVQEVDHRSVLGWRRKVLEQGLSKRSWNTYSNHLRTIWGYAIEHELVTHSQVNPFRKTTV

Nearest PDB structures (foldseek):
  6emy-assembly1_A  TM=7.945E-01  e=4.029E-02  Enterococcus faecalis
  6en1-assembly1_A  TM=8.031E-01  e=7.469E-02  Enterococcus faecalis
  2hof-assembly1_A-2  TM=6.745E-01  e=1.235E+00  Punavirus P1
  1ouq-assembly1_A  TM=6.166E-01  e=4.489E+00  Punavirus P1
  3zta-assembly1_A-2  TM=4.206E-01  e=2.866E+00  Neomoorella thermoacetica

InterPro domains:
  IPR010998 Integrase/recombinase, N-terminal [G3DSA:1.10.150.130] (1-99)
  IPR011010 DNA breaking-rejoining enzyme, catalytic core [SSF56349] (1-96)
  IPR044068 Core-binding (CB) domain [PS51900] (1-81)

Foldseek 3Di:
DALQVLLVVVCVVVVDDPVVSVLLVVLSVLVCVQQPVPDHPVNQAQVVLLVSLVVVVVVPDDLVSNQSSLVSQLVSLVVCLVVVVDPVPGDRSSPPNRD

pLDDT: mean 95.32, std 6.47, range [60.38, 98.62]

Secondary structure (DSSP, 8-state):
--HHHHHHHHHHHTT--HHHHHHHHHHHHHHHHHH-TT--TTT--HHHHHHHHHHHHHTT--HHHHHHHHHHHHHHHHHHHHTTSS-TTPPPTTTT---

Radius of gyration: 12.63 Å; Cα contacts (8 Å, |Δi|>4): 100; chains: 1; bounding box: 30×26×31 Å

Solvent-accessible surface area (backbone atoms only — not comparable to full-atom values): 5576 Å² total; per-residue (Å²): 108,37,53,66,57,48,48,52,51,50,38,60,79,65,68,50,54,67,81,59,41,51,53,49,52,51,33,44,51,54,46,30,72,71,69,35,88,82,41,39,57,83,76,57,44,45,68,58,44,52,51,49,52,52,53,42,46,77,71,66,49,49,56,68,60,49,32,52,34,36,52,48,54,30,50,46,44,46,52,30,44,76,69,58,75,41,70,76,87,62,72,56,34,40,64,90,63,62,115

Organism: Pseudomonas aeruginosa (NCBI:txid287)